Protein AF-A0A2W0C6V0-F1 (afdb_monomer_lite)

Secondary structure (DSSP, 8-state):
----EEEEEEEETTEEEEEEEEEEEEEETTTEEEEEEEEEEEEEEETTEEEEEEEEEEE--TT--HHHHHHHHHHS-S--SS----

Sequence (86 aa):
MNGKKIIKYHVYDNITYKIIYRNKSDWMERAGVFHCHNVKIKKKICPLLYQTVFNTDYTLNIGKSYIEKAIIDYFGGGIKNGESTT

pLDDT: mean 76.39, std 17.08, range [34.62, 94.75]

Organism: NCBI:txid59845

Structure (mmCIF, N/CA/C/O backbone):
data_AF-A0A2W0C6V0-F1
#
_entry.id   AF-A0A2W0C6V0-F1
#
loop_
_atom_site.group_PDB
_atom_site.id
_atom_site.type_symbol
_atom_site.label_atom_id
_atom_site.label_alt_id
_atom_site.label_comp_id
_atom_site.label_asym_id
_atom_site.label_entity_id
_atom_site.label_seq_id
_atom_site.pdbx_PDB_ins_code
_atom_site.Cartn_x
_atom_site.Cartn_y
_atom_site.Cartn_z
_atom_site.occupancy
_atom_site.B_iso_or_equiv
_atom_site.auth_seq_id
_atom_site.auth_comp_id
_atom_site.auth_asym_id
_atom_site.auth_atom_id
_atom_site.pdbx_PDB_model_num
ATOM 1 N N . MET A 1 1 ? 22.188 5.147 -2.418 1.00 40.44 1 MET A N 1
ATOM 2 C CA . MET A 1 1 ? 20.979 5.962 -2.689 1.00 40.44 1 MET A CA 1
ATOM 3 C C . MET A 1 1 ? 19.884 5.560 -1.711 1.00 40.44 1 MET A C 1
ATOM 5 O O . MET A 1 1 ? 19.372 4.454 -1.804 1.00 40.44 1 MET A O 1
ATOM 9 N N . ASN A 1 2 ? 19.571 6.412 -0.733 1.00 46.66 2 ASN A N 1
ATOM 10 C CA . ASN A 1 2 ? 18.528 6.139 0.257 1.00 46.66 2 ASN A CA 1
ATOM 11 C C . ASN A 1 2 ? 17.161 6.348 -0.424 1.00 46.66 2 ASN A C 1
ATOM 13 O O . ASN A 1 2 ? 16.803 7.478 -0.756 1.00 46.66 2 ASN A O 1
ATOM 17 N N . GLY A 1 3 ? 16.453 5.263 -0.751 1.00 57.91 3 GLY A N 1
ATOM 18 C CA . GLY A 1 3 ? 15.191 5.323 -1.490 1.00 57.91 3 GLY A CA 1
ATOM 19 C C . GLY A 1 3 ? 14.174 6.195 -0.754 1.00 57.91 3 GLY A C 1
ATOM 20 O O . GLY A 1 3 ? 13.798 5.887 0.377 1.00 57.91 3 GLY A O 1
ATOM 21 N N . LYS A 1 4 ? 13.740 7.300 -1.377 1.00 70.06 4 LYS A N 1
ATOM 22 C CA . LYS A 1 4 ? 12.747 8.217 -0.796 1.00 70.06 4 LYS A CA 1
ATOM 23 C C . LYS A 1 4 ? 11.507 7.419 -0.376 1.00 70.06 4 LYS A C 1
ATOM 25 O O . LYS A 1 4 ? 10.817 6.832 -1.211 1.00 70.06 4 LYS A O 1
ATOM 30 N N . LYS A 1 5 ? 11.246 7.387 0.932 1.00 82.00 5 LYS A N 1
ATOM 31 C CA . LYS A 1 5 ? 10.037 6.813 1.526 1.00 82.00 5 LYS A CA 1
ATOM 32 C C . LYS A 1 5 ? 8.987 7.910 1.623 1.00 82.00 5 LYS A C 1
ATOM 34 O O . LYS A 1 5 ? 9.244 8.944 2.229 1.00 82.00 5 LYS A O 1
ATOM 39 N N . ILE A 1 6 ? 7.803 7.660 1.083 1.00 87.06 6 ILE A N 1
ATOM 40 C CA . ILE A 1 6 ? 6.652 8.560 1.198 1.00 87.06 6 ILE A CA 1
ATOM 41 C C . ILE A 1 6 ? 5.614 7.869 2.079 1.00 87.06 6 ILE A C 1
ATOM 43 O O . ILE A 1 6 ? 5.380 6.668 1.952 1.00 87.06 6 ILE A O 1
ATOM 47 N N . ILE A 1 7 ? 5.016 8.612 3.006 1.00 88.88 7 ILE A N 1
ATOM 48 C CA . ILE A 1 7 ? 3.935 8.123 3.863 1.00 88.88 7 ILE A CA 1
ATOM 49 C C . ILE A 1 7 ? 2.729 9.026 3.630 1.00 88.88 7 ILE A C 1
ATOM 51 O O . ILE A 1 7 ? 2.841 10.238 3.784 1.00 88.88 7 ILE A O 1
ATOM 55 N N . LYS A 1 8 ? 1.588 8.435 3.280 1.00 90.06 8 LYS A N 1
ATOM 56 C CA . LYS A 1 8 ? 0.291 9.111 3.220 1.00 90.06 8 LYS A CA 1
ATOM 57 C C . LYS A 1 8 ? -0.691 8.425 4.163 1.00 90.06 8 LYS A C 1
ATOM 59 O O . LYS A 1 8 ? -0.584 7.225 4.410 1.00 90.06 8 LYS A O 1
ATOM 64 N N . TYR A 1 9 ? -1.643 9.189 4.678 1.00 89.31 9 TYR A N 1
ATOM 65 C CA . TYR A 1 9 ? -2.768 8.660 5.440 1.00 89.31 9 TYR A CA 1
ATOM 66 C C . TYR A 1 9 ? -4.034 8.802 4.605 1.00 89.31 9 TYR A C 1
ATOM 68 O O . TYR A 1 9 ? -4.200 9.791 3.895 1.00 89.31 9 TYR A O 1
ATOM 76 N N . HIS A 1 10 ? -4.891 7.794 4.665 1.00 87.88 10 HIS A N 1
ATOM 77 C CA . HIS A 1 10 ? -6.156 7.748 3.946 1.00 87.88 10 HIS A CA 1
ATOM 78 C C . HIS A 1 10 ? -7.228 7.220 4.894 1.00 87.88 10 HIS A C 1
ATOM 80 O O . HIS A 1 10 ? -6.966 6.272 5.630 1.00 87.88 10 HIS A O 1
ATOM 86 N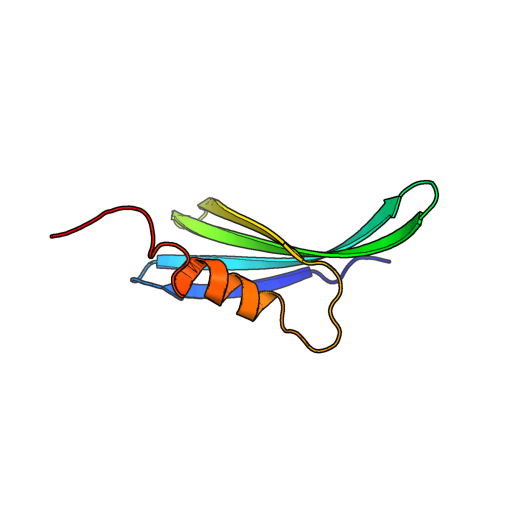 N . VAL A 1 11 ? -8.402 7.843 4.920 1.00 89.31 11 VAL A N 1
ATOM 87 C CA . VAL A 1 11 ? -9.529 7.400 5.749 1.00 89.31 11 VAL A CA 1
ATOM 88 C C . VAL A 1 11 ? -10.585 6.819 4.821 1.00 89.31 11 VAL A C 1
ATOM 90 O O . VAL A 1 11 ? -10.981 7.481 3.869 1.00 89.31 11 VAL A O 1
ATOM 93 N N . TYR A 1 12 ? -11.010 5.591 5.106 1.00 87.50 12 TYR A N 1
ATOM 94 C CA . TYR A 1 12 ? -12.037 4.867 4.359 1.00 87.50 12 TYR A CA 1
ATOM 95 C C . TYR A 1 12 ? -12.904 4.101 5.363 1.00 87.50 12 TYR A C 1
ATOM 97 O O . TYR A 1 12 ? -12.354 3.453 6.256 1.00 87.50 12 TYR A O 1
ATOM 105 N N . ASP A 1 13 ? -14.229 4.229 5.277 1.00 87.31 13 ASP A N 1
ATOM 106 C CA . ASP A 1 13 ? -15.198 3.663 6.234 1.00 87.31 13 ASP A CA 1
ATOM 107 C C . ASP A 1 13 ? -14.876 3.961 7.711 1.00 87.31 13 ASP A C 1
ATOM 109 O O . ASP A 1 13 ? -14.854 3.070 8.556 1.00 87.31 13 ASP A O 1
ATOM 113 N N . ASN A 1 14 ? -14.559 5.221 8.037 1.00 87.75 14 ASN A N 1
ATOM 114 C CA . ASN A 1 14 ? -14.127 5.666 9.377 1.00 87.75 14 ASN A CA 1
ATOM 115 C C . ASN A 1 14 ? -12.866 4.971 9.930 1.00 87.75 14 ASN A C 1
ATOM 117 O O . ASN A 1 14 ? -12.486 5.178 11.084 1.00 87.75 14 ASN A O 1
ATOM 121 N N . ILE A 1 15 ? -12.160 4.191 9.110 1.00 89.00 15 ILE A N 1
ATOM 122 C CA . ILE A 1 15 ? -10.919 3.517 9.479 1.00 89.00 15 ILE A CA 1
ATOM 123 C C . ILE A 1 15 ? -9.746 4.267 8.851 1.00 89.00 15 ILE A C 1
ATOM 125 O O . ILE A 1 15 ? -9.736 4.596 7.666 1.00 89.00 15 ILE A O 1
ATOM 129 N N . THR A 1 16 ? -8.717 4.541 9.654 1.00 93.38 16 THR A N 1
ATOM 130 C CA . THR A 1 16 ? -7.476 5.146 9.158 1.00 93.38 16 THR A CA 1
ATOM 131 C C . THR A 1 16 ? -6.566 4.086 8.551 1.00 93.38 16 THR A C 1
ATOM 133 O O . THR A 1 16 ? -6.243 3.078 9.181 1.00 93.38 16 THR A O 1
ATOM 136 N N . TYR A 1 17 ? -6.055 4.368 7.363 1.00 93.06 17 TYR A N 1
ATOM 137 C CA . TYR A 1 17 ? -5.051 3.583 6.673 1.00 93.06 17 TYR A CA 1
ATOM 138 C C . TYR A 1 17 ? -3.772 4.399 6.501 1.00 93.06 17 TYR A C 1
ATOM 140 O O . TYR A 1 17 ? -3.791 5.600 6.233 1.00 93.06 17 TYR A O 1
ATOM 148 N N . LYS A 1 18 ? -2.634 3.729 6.651 1.00 93.50 18 LYS A N 1
ATOM 149 C CA . LYS A 1 18 ? -1.298 4.270 6.430 1.00 93.50 18 LYS A CA 1
ATOM 150 C C . LYS A 1 18 ? -0.721 3.649 5.170 1.00 93.50 18 LYS A C 1
ATOM 152 O O . LYS A 1 18 ? -0.401 2.462 5.152 1.00 93.50 18 LYS A O 1
ATOM 157 N N . ILE A 1 19 ? -0.556 4.464 4.144 1.00 92.94 19 ILE A N 1
ATOM 158 C CA . ILE A 1 19 ? -0.004 4.078 2.853 1.00 92.94 19 ILE A CA 1
ATOM 159 C C . ILE A 1 19 ? 1.473 4.455 2.847 1.00 92.94 19 ILE A C 1
ATOM 161 O O . ILE A 1 19 ? 1.847 5.601 3.090 1.00 92.94 19 ILE A O 1
ATOM 165 N N . ILE A 1 20 ? 2.334 3.475 2.619 1.00 91.31 20 ILE A N 1
ATOM 166 C CA . ILE A 1 20 ? 3.783 3.607 2.659 1.00 91.31 20 ILE A CA 1
ATOM 167 C C . ILE A 1 20 ? 4.305 3.259 1.279 1.00 91.31 20 ILE A C 1
ATOM 169 O O . ILE A 1 20 ? 4.254 2.105 0.872 1.00 91.31 20 ILE A O 1
ATOM 173 N N . TYR A 1 21 ? 4.858 4.247 0.598 1.00 88.44 21 TYR A N 1
ATOM 174 C CA . TYR A 1 21 ? 5.559 4.070 -0.661 1.00 88.44 21 TYR A CA 1
ATOM 175 C C . TYR A 1 21 ? 7.070 4.066 -0.426 1.00 88.44 21 TYR A C 1
ATOM 177 O O . TYR A 1 21 ? 7.595 4.860 0.365 1.00 88.44 21 TYR A O 1
ATOM 185 N N . ARG A 1 22 ? 7.777 3.177 -1.119 1.00 86.31 22 ARG A N 1
ATOM 186 C CA . ARG A 1 22 ? 9.236 3.081 -1.120 1.00 86.31 22 ARG A CA 1
ATOM 187 C C . ARG A 1 22 ? 9.735 2.825 -2.532 1.00 86.31 22 ARG A C 1
ATOM 189 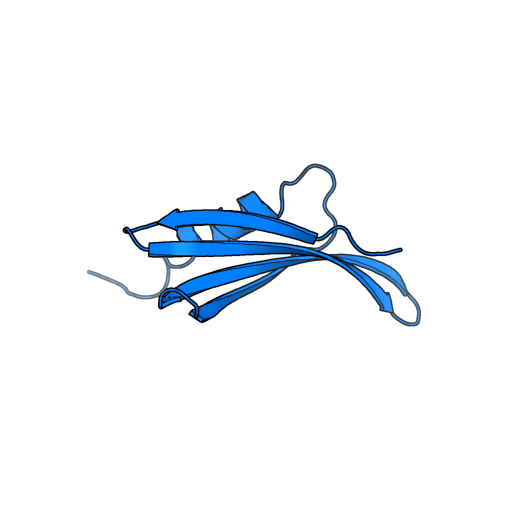O O . ARG A 1 22 ? 9.262 1.913 -3.199 1.00 86.31 22 ARG A O 1
ATOM 196 N N . ASN A 1 23 ? 10.742 3.588 -2.942 1.00 80.19 23 ASN A N 1
ATOM 197 C CA . ASN A 1 23 ? 11.546 3.217 -4.098 1.00 80.19 23 ASN A CA 1
ATOM 198 C C . ASN A 1 23 ? 12.550 2.135 -3.671 1.00 80.19 23 ASN A C 1
ATOM 200 O O . ASN A 1 23 ? 13.323 2.358 -2.734 1.00 80.19 23 ASN A O 1
ATOM 204 N N . LYS A 1 24 ? 12.507 0.974 -4.318 1.00 72.19 24 LYS A N 1
ATOM 205 C CA . LYS A 1 24 ? 13.420 -0.147 -4.109 1.00 72.19 24 LYS A CA 1
ATOM 206 C C . LYS A 1 24 ? 14.195 -0.345 -5.408 1.00 72.19 24 LYS A C 1
ATOM 208 O O . LYS A 1 24 ? 13.602 -0.634 -6.436 1.00 72.19 24 LYS A O 1
ATOM 213 N N . SER A 1 25 ? 15.512 -0.205 -5.359 1.00 66.94 25 SER A N 1
ATOM 214 C CA . SER A 1 25 ? 16.367 -0.699 -6.438 1.00 66.94 25 SER A CA 1
ATOM 215 C C . SER A 1 25 ? 16.783 -2.113 -6.064 1.00 66.94 25 SER A C 1
ATOM 217 O O . SER A 1 25 ? 17.381 -2.288 -5.003 1.00 66.94 25 SER A O 1
ATOM 219 N N . ASP A 1 26 ? 16.426 -3.097 -6.877 1.00 64.19 26 ASP A N 1
ATOM 220 C CA . ASP A 1 26 ? 16.887 -4.474 -6.721 1.00 64.19 26 ASP A CA 1
ATOM 221 C C . ASP A 1 26 ? 17.870 -4.803 -7.844 1.00 64.19 26 ASP A C 1
ATOM 223 O O . ASP A 1 26 ? 17.696 -4.353 -8.976 1.00 64.19 26 ASP A O 1
ATOM 227 N N . TRP A 1 27 ? 18.932 -5.535 -7.530 1.00 56.91 27 TRP A N 1
ATOM 228 C CA . TRP A 1 27 ? 19.924 -5.941 -8.521 1.00 56.91 27 TRP A CA 1
ATOM 229 C C . TRP A 1 27 ? 19.709 -7.410 -8.845 1.00 56.91 27 TRP A C 1
ATOM 231 O O . TRP A 1 27 ? 19.719 -8.249 -7.946 1.00 56.91 27 TRP A O 1
ATOM 241 N N . MET A 1 28 ? 19.496 -7.716 -10.121 1.00 62.78 28 MET A N 1
ATOM 242 C CA . MET A 1 28 ? 19.273 -9.081 -10.579 1.00 62.78 28 MET A CA 1
ATOM 243 C C . MET A 1 28 ? 20.418 -9.476 -11.512 1.00 62.78 28 MET A C 1
ATOM 245 O O . MET A 1 28 ? 20.663 -8.807 -12.524 1.00 62.78 28 MET A O 1
ATOM 249 N N . GLU A 1 29 ? 21.131 -10.556 -11.174 1.00 44.06 29 GLU A N 1
ATOM 250 C CA . GLU A 1 29 ? 22.199 -11.089 -12.025 1.00 44.06 29 GLU A CA 1
ATOM 251 C C . GLU A 1 29 ? 21.667 -11.335 -13.443 1.00 44.06 29 GLU A C 1
ATOM 253 O O . GLU A 1 29 ? 20.582 -11.885 -13.625 1.00 44.06 29 GLU A O 1
ATOM 258 N N . ARG A 1 30 ? 22.452 -10.922 -14.447 1.00 64.94 30 ARG A N 1
ATOM 259 C CA . ARG A 1 30 ? 22.171 -10.935 -15.902 1.00 64.94 30 ARG A CA 1
ATOM 260 C C . ARG A 1 30 ? 21.298 -9.817 -16.463 1.00 64.94 30 ARG A C 1
ATOM 262 O O . ARG A 1 30 ? 21.442 -9.531 -17.646 1.00 64.94 30 ARG A O 1
ATOM 269 N N . ALA A 1 31 ? 20.443 -9.176 -15.673 1.00 64.19 31 ALA A N 1
ATOM 270 C CA . ALA A 1 31 ? 19.511 -8.178 -16.209 1.00 64.19 31 ALA A CA 1
ATOM 271 C C . ALA A 1 31 ? 19.701 -6.756 -15.641 1.00 64.19 31 ALA A C 1
ATOM 273 O O . ALA A 1 31 ? 19.107 -5.804 -16.142 1.00 64.19 31 ALA A O 1
ATOM 274 N N . GLY A 1 32 ? 20.616 -6.588 -14.679 1.00 70.69 32 GLY A N 1
ATOM 275 C CA . GLY A 1 32 ? 21.066 -5.284 -14.191 1.00 70.69 32 GLY A CA 1
ATOM 276 C C . GLY A 1 32 ? 20.262 -4.764 -12.995 1.00 70.69 32 GLY A C 1
ATOM 277 O O . GLY A 1 32 ? 19.679 -5.534 -12.232 1.00 70.69 32 GLY A O 1
ATOM 278 N N . VAL A 1 33 ? 20.285 -3.442 -12.789 1.00 66.12 33 VAL A N 1
ATOM 279 C CA . VAL A 1 33 ? 19.533 -2.769 -11.714 1.00 66.12 33 VAL A CA 1
ATOM 280 C C . VAL A 1 33 ? 18.086 -2.565 -12.159 1.00 66.12 33 VAL A C 1
ATOM 282 O O . VAL A 1 33 ? 17.826 -1.834 -13.111 1.00 66.12 33 VAL A O 1
ATOM 285 N N . PHE A 1 34 ? 17.140 -3.141 -11.423 1.00 69.50 34 PHE A N 1
ATOM 286 C CA . PHE A 1 34 ? 15.714 -2.888 -11.578 1.00 69.50 34 PHE A CA 1
ATOM 287 C C . PHE A 1 34 ? 15.236 -1.901 -10.529 1.00 69.50 34 PHE A C 1
ATOM 289 O O . PHE A 1 34 ? 15.483 -2.049 -9.334 1.00 69.50 34 PHE A O 1
ATOM 296 N N . HIS A 1 35 ? 14.503 -0.894 -10.978 1.00 71.00 35 HIS A N 1
ATOM 297 C CA . HIS A 1 35 ? 13.833 0.040 -10.092 1.00 71.00 35 HIS A CA 1
ATOM 298 C C . HIS A 1 35 ? 12.375 -0.39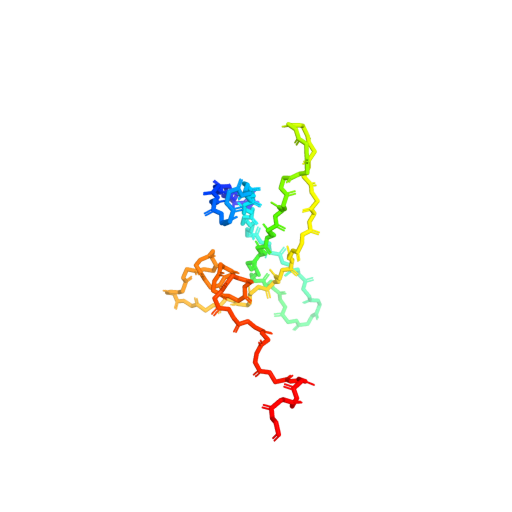2 -9.928 1.00 71.00 35 HIS A C 1
ATOM 300 O O . HIS A 1 35 ? 11.594 -0.390 -10.879 1.00 71.00 35 HIS A O 1
ATOM 306 N N . CYS A 1 36 ? 12.018 -0.763 -8.705 1.00 73.75 36 CYS A N 1
ATOM 307 C CA . CYS A 1 36 ? 10.686 -1.185 -8.310 1.00 73.75 36 CYS A CA 1
ATOM 308 C C . CYS A 1 36 ? 10.100 -0.197 -7.303 1.00 73.75 36 CYS A C 1
ATOM 310 O O . CYS A 1 36 ? 10.771 0.323 -6.410 1.00 73.75 36 CYS A O 1
ATOM 312 N N . HIS A 1 37 ? 8.804 0.039 -7.418 1.00 81.44 37 HIS A N 1
ATOM 313 C CA . HIS A 1 37 ? 8.062 0.932 -6.549 1.00 81.44 37 HIS A CA 1
ATOM 314 C C . HIS A 1 37 ? 7.171 0.108 -5.627 1.00 81.44 37 HIS A C 1
ATOM 316 O O . HIS A 1 37 ? 6.112 -0.361 -6.029 1.00 81.44 37 HIS A O 1
ATOM 322 N N . ASN A 1 38 ? 7.590 -0.068 -4.379 1.00 87.06 38 ASN A N 1
ATOM 323 C CA . ASN A 1 38 ? 6.813 -0.805 -3.392 1.00 87.06 38 ASN A CA 1
ATOM 324 C C . ASN A 1 38 ? 5.775 0.114 -2.738 1.00 87.06 38 ASN A C 1
ATOM 326 O O . ASN A 1 38 ? 6.129 1.176 -2.217 1.00 87.06 38 ASN A O 1
ATOM 330 N N . VAL A 1 39 ? 4.511 -0.309 -2.703 1.00 89.25 39 VAL A N 1
ATOM 331 C CA . VAL A 1 39 ? 3.452 0.354 -1.932 1.00 89.25 39 VAL A CA 1
ATOM 332 C C . VAL A 1 39 ? 2.834 -0.628 -0.947 1.00 89.25 39 VAL A C 1
ATOM 334 O O . VAL A 1 39 ? 2.349 -1.693 -1.316 1.00 89.25 39 VAL A O 1
ATOM 337 N N . LYS A 1 40 ? 2.819 -0.239 0.329 1.00 93.00 40 LYS A N 1
ATOM 338 C CA . LYS A 1 40 ? 2.178 -0.968 1.426 1.00 93.00 40 LYS A CA 1
ATOM 339 C C . LYS A 1 40 ? 1.025 -0.161 1.985 1.00 93.00 40 LYS A C 1
ATOM 341 O O . LYS A 1 40 ? 1.235 0.978 2.390 1.00 93.00 40 LYS A O 1
ATOM 346 N N . ILE A 1 41 ? -0.151 -0.759 2.106 1.00 92.25 41 ILE A N 1
ATOM 347 C CA . ILE A 1 41 ? -1.280 -0.168 2.830 1.00 92.25 41 ILE A CA 1
ATOM 348 C C . ILE A 1 41 ? -1.405 -0.901 4.155 1.00 92.25 41 ILE A C 1
ATOM 350 O O . ILE A 1 41 ? -1.415 -2.133 4.213 1.00 92.25 41 ILE A O 1
ATOM 354 N N . LYS A 1 42 ? -1.466 -0.134 5.239 1.00 94.75 42 LYS A N 1
ATOM 355 C CA . LYS A 1 42 ? -1.676 -0.663 6.578 1.00 94.75 42 LYS A CA 1
ATOM 356 C C . LYS A 1 42 ? -2.963 -0.129 7.181 1.00 94.75 42 LYS A C 1
ATOM 358 O O . LYS A 1 42 ? -3.123 1.082 7.268 1.00 94.75 42 LYS A O 1
ATOM 363 N N . LYS A 1 43 ? -3.829 -1.015 7.653 1.00 93.56 43 LYS A N 1
ATOM 364 C CA . LYS A 1 43 ? -5.046 -0.689 8.398 1.00 93.56 43 LYS A CA 1
ATOM 365 C C . LYS A 1 43 ? -4.699 -0.399 9.858 1.00 93.56 43 LYS A C 1
ATOM 367 O O . LYS A 1 43 ? -3.958 -1.167 10.475 1.00 93.56 43 LYS A O 1
ATOM 372 N N . LYS A 1 44 ? -5.204 0.704 10.413 1.00 93.00 44 LYS A N 1
ATOM 373 C CA . LYS A 1 44 ? -5.102 1.000 11.848 1.00 93.00 44 LYS A CA 1
ATOM 374 C C . LYS A 1 44 ? -6.059 0.085 12.612 1.00 93.00 44 LYS A C 1
ATOM 376 O O . LYS A 1 44 ? -7.246 0.066 12.309 1.00 93.00 44 LYS A O 1
ATOM 381 N N . ILE A 1 45 ? -5.539 -0.660 13.584 1.00 91.69 45 ILE A N 1
ATOM 382 C CA . ILE A 1 45 ? -6.339 -1.534 14.462 1.00 91.69 45 ILE A CA 1
ATOM 383 C C . ILE A 1 45 ? -6.534 -0.863 15.821 1.00 91.69 45 ILE A C 1
ATOM 385 O O . ILE A 1 45 ? -7.632 -0.835 16.359 1.00 91.69 45 ILE A O 1
ATOM 389 N N . CYS A 1 46 ? -5.466 -0.266 16.351 1.00 88.69 46 CYS A N 1
ATOM 390 C CA . CYS A 1 46 ? -5.455 0.457 17.621 1.00 88.69 46 CYS A CA 1
ATOM 391 C C . CYS A 1 46 ? -4.605 1.733 17.470 1.00 88.69 46 CYS A C 1
ATOM 393 O O . CYS A 1 46 ? -3.877 1.858 16.481 1.00 88.69 46 CYS A O 1
ATOM 395 N N . PRO A 1 47 ? -4.638 2.689 18.422 1.00 82.25 47 PRO A N 1
ATOM 396 C CA . PRO A 1 47 ? -3.893 3.950 18.327 1.00 82.25 47 PRO A CA 1
ATOM 397 C C . PRO A 1 47 ? -2.416 3.806 17.924 1.00 82.25 47 PRO A C 1
ATOM 399 O O . PRO A 1 47 ? -1.925 4.612 17.135 1.00 82.25 47 PRO A O 1
ATOM 402 N N . LEU A 1 48 ? -1.747 2.744 18.386 1.00 86.50 48 LEU A N 1
ATOM 403 C CA . LEU A 1 48 ? -0.329 2.475 18.129 1.00 86.50 48 LEU A CA 1
ATOM 404 C C . LEU A 1 48 ? -0.073 1.298 17.168 1.00 86.50 48 LEU A C 1
ATOM 406 O O . LEU A 1 48 ? 1.077 1.043 16.815 1.00 86.50 48 LEU A O 1
ATOM 410 N N . LEU A 1 49 ? -1.117 0.592 16.715 1.00 90.25 49 LEU A N 1
ATOM 411 C CA . LEU A 1 49 ? -0.976 -0.661 15.968 1.00 90.25 49 LEU A CA 1
ATOM 412 C C . LEU A 1 49 ? -1.558 -0.559 14.553 1.00 90.25 49 LEU A C 1
ATOM 414 O O . LEU A 1 49 ? -2.721 -0.198 14.358 1.00 90.25 49 LEU A O 1
ATOM 418 N N . TYR A 1 50 ? -0.745 -0.940 13.567 1.00 92.12 50 TYR A N 1
ATOM 419 C CA . TYR A 1 50 ? -1.114 -0.984 12.154 1.00 92.12 50 TYR A CA 1
ATOM 420 C C . TYR A 1 50 ? -0.791 -2.358 11.561 1.00 92.12 50 TYR A C 1
ATOM 422 O O . TYR A 1 50 ? 0.372 -2.767 11.566 1.00 92.12 50 TYR A O 1
ATOM 430 N N . GLN A 1 51 ? -1.784 -3.020 10.972 1.00 92.88 51 GLN A N 1
ATOM 431 C CA . GLN A 1 51 ? -1.612 -4.281 10.245 1.00 92.88 51 GLN A CA 1
ATOM 432 C C . GLN A 1 51 ? -1.486 -4.018 8.750 1.00 92.88 51 GLN A C 1
ATOM 434 O O . GLN A 1 51 ? -2.242 -3.233 8.188 1.00 92.88 51 GLN A O 1
ATOM 439 N N . THR A 1 52 ? -0.528 -4.669 8.095 1.00 93.38 52 THR A N 1
ATOM 440 C CA . THR A 1 52 ? -0.404 -4.613 6.633 1.00 93.38 52 THR A CA 1
ATOM 441 C C . THR A 1 52 ? -1.557 -5.387 6.003 1.00 93.38 52 THR A C 1
ATOM 443 O O . THR A 1 52 ? -1.722 -6.564 6.299 1.00 93.38 52 THR A O 1
ATOM 446 N N . VAL A 1 53 ? -2.328 -4.722 5.148 1.00 93.00 53 VAL A N 1
ATOM 447 C CA . VAL A 1 53 ? -3.484 -5.294 4.433 1.00 93.00 53 VAL A CA 1
ATOM 448 C C . VAL A 1 53 ? -3.264 -5.345 2.922 1.00 93.00 53 VAL A C 1
ATOM 450 O O . VAL A 1 53 ? -3.962 -6.063 2.221 1.00 93.00 53 VAL A O 1
ATOM 453 N N . PHE A 1 54 ? -2.261 -4.620 2.422 1.00 92.25 54 PHE A N 1
ATOM 454 C CA . PHE A 1 54 ? -1.858 -4.633 1.020 1.00 92.25 54 PHE A CA 1
ATOM 455 C C . PHE A 1 54 ? -0.351 -4.401 0.917 1.00 92.25 54 PHE A C 1
ATOM 457 O O . PHE A 1 54 ? 0.202 -3.572 1.650 1.00 92.25 54 PHE A O 1
ATOM 464 N N . ASN A 1 55 ? 0.319 -5.115 0.018 1.00 92.06 55 ASN A N 1
ATOM 465 C CA . ASN A 1 55 ? 1.739 -4.944 -0.270 1.00 92.06 55 ASN A CA 1
ATOM 466 C C . ASN A 1 55 ? 2.023 -5.366 -1.712 1.00 92.06 55 ASN A C 1
ATOM 468 O O . ASN A 1 55 ? 2.030 -6.560 -1.995 1.00 92.06 55 ASN A O 1
ATOM 472 N N . THR A 1 56 ? 2.298 -4.393 -2.574 1.00 87.31 56 THR A N 1
ATOM 473 C CA . THR A 1 56 ? 2.504 -4.625 -4.006 1.00 87.31 56 THR A CA 1
ATOM 474 C C . THR A 1 56 ? 3.746 -3.901 -4.489 1.00 87.31 56 THR A C 1
ATOM 476 O O . THR A 1 56 ? 3.991 -2.745 -4.131 1.00 87.31 56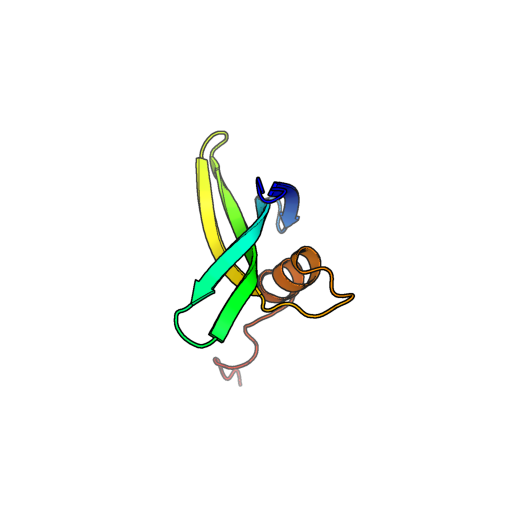 THR A O 1
ATOM 479 N N . ASP A 1 57 ? 4.516 -4.590 -5.325 1.00 86.12 57 ASP A N 1
ATOM 480 C CA . ASP A 1 57 ? 5.623 -4.019 -6.077 1.00 86.12 57 ASP A CA 1
ATOM 481 C C . ASP A 1 57 ? 5.141 -3.641 -7.479 1.00 86.12 57 ASP A C 1
ATOM 483 O O . ASP A 1 57 ? 4.674 -4.480 -8.246 1.00 86.12 57 ASP A O 1
ATOM 487 N N . TYR A 1 58 ? 5.248 -2.360 -7.817 1.00 81.88 58 TYR A N 1
ATOM 488 C CA . TYR A 1 58 ? 4.958 -1.854 -9.150 1.00 81.88 58 TYR A CA 1
ATOM 489 C C . TYR A 1 58 ? 6.256 -1.708 -9.941 1.00 81.88 58 TYR A C 1
ATOM 491 O O . TYR A 1 58 ? 7.201 -1.048 -9.499 1.00 81.88 58 TYR A O 1
ATOM 499 N N . THR A 1 59 ? 6.289 -2.302 -11.129 1.00 75.69 59 THR A N 1
ATOM 500 C CA . THR A 1 59 ? 7.362 -2.090 -12.101 1.00 75.69 59 THR A CA 1
ATOM 501 C C . THR A 1 59 ? 7.286 -0.682 -12.685 1.00 75.69 59 THR A C 1
ATOM 503 O O . THR A 1 59 ? 6.204 -0.095 -12.808 1.00 75.69 59 THR A O 1
ATOM 506 N N . LEU A 1 60 ? 8.458 -0.126 -13.002 1.00 66.69 60 LEU A N 1
ATOM 507 C CA . LEU A 1 60 ? 8.614 1.264 -13.410 1.00 66.69 60 LEU A CA 1
ATOM 508 C C . LEU A 1 60 ? 7.802 1.564 -14.682 1.00 66.69 60 LEU A C 1
ATOM 510 O O . LEU A 1 60 ? 8.142 1.117 -15.770 1.00 66.69 60 LEU A O 1
ATOM 514 N N . ASN A 1 61 ? 6.729 2.339 -14.537 1.00 63.62 61 ASN A N 1
ATOM 515 C CA . ASN A 1 61 ? 5.978 2.939 -15.630 1.00 63.62 61 ASN A CA 1
ATOM 516 C C . ASN A 1 61 ? 6.030 4.460 -15.468 1.00 63.62 61 ASN A C 1
ATOM 518 O O . ASN A 1 61 ? 5.504 5.020 -14.503 1.00 63.62 61 ASN A O 1
ATOM 522 N N . ILE A 1 62 ? 6.690 5.127 -16.413 1.00 56.56 62 ILE A N 1
ATOM 523 C CA . ILE A 1 62 ? 6.869 6.582 -16.424 1.00 56.56 62 ILE A CA 1
ATOM 524 C C . ILE A 1 62 ? 5.489 7.263 -16.400 1.00 56.56 62 ILE A C 1
ATOM 526 O O . ILE A 1 62 ? 4.601 6.913 -17.173 1.00 56.56 62 ILE A O 1
ATOM 530 N N . GLY A 1 63 ? 5.301 8.221 -15.485 1.00 57.44 63 GLY A N 1
ATOM 531 C CA . GLY A 1 63 ? 4.101 9.065 -15.412 1.00 57.44 63 GLY A CA 1
ATOM 532 C C . GLY A 1 63 ? 2.942 8.557 -14.542 1.00 57.44 63 GLY A C 1
ATOM 533 O O . GLY A 1 63 ? 1.957 9.276 -14.404 1.00 57.44 63 GLY A O 1
ATOM 534 N N . LYS A 1 64 ? 3.024 7.370 -13.917 1.00 65.50 64 LYS A N 1
ATOM 535 C CA . LYS A 1 64 ? 1.948 6.857 -13.040 1.00 65.50 64 LYS A CA 1
ATOM 536 C C . LYS A 1 64 ? 2.212 7.110 -11.550 1.00 65.50 64 LYS A C 1
ATOM 538 O O . LYS A 1 64 ? 3.279 6.795 -11.029 1.00 65.50 64 LYS A O 1
ATOM 543 N N . SER A 1 65 ? 1.198 7.609 -10.836 1.00 78.94 65 SER A N 1
ATOM 544 C CA . SER A 1 65 ? 1.189 7.694 -9.368 1.00 78.94 65 SER A CA 1
ATOM 545 C C . SER A 1 65 ? 0.917 6.308 -8.769 1.00 78.94 65 SER A C 1
ATOM 547 O O . SER A 1 65 ? -0.224 5.862 -8.670 1.00 78.94 65 SER A O 1
ATOM 549 N N . TYR A 1 66 ? 1.972 5.590 -8.367 1.00 83.62 66 TYR A N 1
ATOM 550 C CA . TYR A 1 66 ? 1.845 4.240 -7.786 1.00 83.62 66 TYR A CA 1
ATOM 551 C C . TYR A 1 66 ? 1.027 4.211 -6.490 1.00 83.62 66 TYR A C 1
ATOM 553 O O . TYR A 1 66 ? 0.418 3.198 -6.164 1.00 83.62 66 TYR A O 1
ATOM 561 N N . ILE A 1 67 ? 0.999 5.326 -5.753 1.00 85.06 67 ILE A N 1
ATOM 562 C CA . ILE A 1 67 ? 0.180 5.466 -4.546 1.00 85.06 67 ILE A CA 1
ATOM 563 C C . ILE A 1 67 ? -1.307 5.477 -4.912 1.00 85.06 67 ILE A C 1
ATOM 565 O O . ILE A 1 67 ? -2.072 4.746 -4.297 1.00 85.06 67 ILE A O 1
ATOM 569 N N . GLU A 1 68 ? -1.717 6.280 -5.898 1.00 85.56 68 GLU A N 1
ATOM 570 C CA . GLU A 1 68 ? -3.112 6.311 -6.364 1.00 85.56 68 GLU A CA 1
ATOM 571 C C . GLU A 1 68 ? -3.528 4.973 -6.955 1.00 85.56 68 GLU A C 1
ATOM 573 O O . GLU A 1 68 ? -4.600 4.475 -6.626 1.00 85.56 68 GLU A O 1
ATOM 578 N N . LYS A 1 69 ? -2.651 4.346 -7.747 1.00 86.19 69 LYS A N 1
ATOM 579 C CA . LYS A 1 69 ? -2.909 3.007 -8.275 1.00 86.19 69 LYS A CA 1
ATOM 580 C C . LYS A 1 69 ? -3.150 1.995 -7.149 1.00 86.19 69 LYS A C 1
ATOM 582 O O . LYS A 1 69 ? -4.143 1.289 -7.191 1.00 86.19 69 LYS A O 1
ATOM 587 N N . ALA A 1 70 ? -2.318 1.988 -6.106 1.00 87.44 70 ALA A N 1
ATOM 588 C CA . ALA A 1 70 ? -2.515 1.112 -4.950 1.00 87.44 70 ALA A CA 1
ATOM 589 C C . ALA A 1 70 ? -3.803 1.408 -4.167 1.00 87.44 70 ALA A C 1
ATOM 591 O O . ALA A 1 70 ? -4.429 0.487 -3.651 1.00 87.44 70 ALA A O 1
ATOM 592 N N . ILE A 1 71 ? -4.203 2.682 -4.066 1.00 86.88 71 ILE A N 1
ATOM 593 C CA . ILE A 1 71 ? -5.483 3.066 -3.456 1.00 86.88 71 ILE A CA 1
ATOM 594 C C . ILE A 1 71 ? -6.642 2.496 -4.277 1.00 86.88 71 ILE A C 1
ATOM 596 O O . ILE A 1 71 ? -7.545 1.907 -3.699 1.00 86.88 71 ILE A O 1
ATOM 600 N N . ILE A 1 72 ? -6.608 2.625 -5.604 1.00 87.50 72 ILE A N 1
ATOM 601 C CA . ILE A 1 72 ? -7.644 2.081 -6.493 1.00 87.50 72 ILE A CA 1
ATOM 602 C C . ILE A 1 72 ? -7.670 0.550 -6.419 1.00 87.50 72 ILE A C 1
ATOM 604 O O . ILE A 1 72 ? -8.738 -0.019 -6.225 1.00 87.50 72 ILE A O 1
ATOM 608 N N . ASP A 1 73 ? -6.511 -0.107 -6.498 1.00 87.12 73 ASP A N 1
ATOM 609 C CA . ASP A 1 73 ? -6.403 -1.571 -6.455 1.00 87.12 73 ASP A CA 1
ATOM 610 C C . ASP A 1 73 ? -6.992 -2.148 -5.147 1.00 87.12 73 ASP A C 1
ATOM 612 O O . ASP A 1 73 ? -7.610 -3.211 -5.164 1.00 87.12 73 ASP A O 1
ATOM 616 N N . TYR A 1 74 ? -6.826 -1.452 -4.013 1.00 88.19 74 TYR A N 1
ATOM 617 C CA . TYR A 1 74 ? -7.293 -1.921 -2.702 1.00 88.19 74 TYR A CA 1
ATOM 618 C C . TYR A 1 74 ? -8.706 -1.435 -2.321 1.00 88.19 74 TYR A C 1
ATOM 620 O O . TYR A 1 74 ? -9.505 -2.231 -1.837 1.00 88.19 74 TYR A O 1
ATOM 628 N N . PHE A 1 75 ? -9.027 -0.150 -2.515 1.00 85.62 75 PHE A N 1
ATOM 629 C CA . PHE A 1 75 ? -10.310 0.455 -2.111 1.00 85.62 75 PHE A CA 1
ATOM 630 C C . PHE A 1 75 ? -11.317 0.586 -3.262 1.00 85.62 75 PHE A C 1
ATOM 632 O O . PHE A 1 75 ? -12.519 0.585 -3.023 1.00 85.62 75 PHE A O 1
ATOM 639 N N . GLY A 1 76 ? -10.847 0.727 -4.504 1.00 75.75 76 GLY A N 1
ATOM 640 C CA . GLY A 1 76 ? -11.676 1.034 -5.677 1.00 75.75 76 GLY A CA 1
ATOM 641 C C . GLY A 1 76 ? -12.436 -0.154 -6.275 1.00 75.75 76 GLY A C 1
ATOM 642 O O . GLY A 1 76 ? -13.253 0.051 -7.168 1.00 75.75 76 GLY A O 1
ATOM 643 N N . GLY A 1 77 ? -12.206 -1.376 -5.786 1.00 60.72 77 GLY A N 1
ATOM 644 C CA . GLY A 1 77 ? -12.913 -2.579 -6.234 1.00 60.72 77 GLY A CA 1
ATOM 645 C C . GLY A 1 77 ? -12.033 -3.531 -7.037 1.00 60.72 77 GLY A C 1
ATOM 646 O O . GLY A 1 77 ? -12.073 -3.559 -8.263 1.00 60.72 77 GLY A O 1
ATOM 647 N N . GLY A 1 78 ? -11.298 -4.374 -6.314 1.00 47.62 78 GLY A N 1
ATOM 648 C CA . GLY A 1 78 ? -10.637 -5.570 -6.831 1.00 47.62 78 GLY A CA 1
ATOM 649 C C . GLY A 1 78 ? -11.342 -6.879 -6.455 1.00 47.62 78 GLY A C 1
ATOM 650 O O . GLY A 1 78 ? -10.663 -7.891 -6.382 1.00 47.62 78 GLY A O 1
ATOM 651 N N . ILE A 1 79 ? -12.659 -6.875 -6.183 1.00 46.00 79 ILE A N 1
ATOM 652 C CA . ILE A 1 79 ? -13.542 -8.063 -6.213 1.00 46.00 79 ILE A CA 1
ATOM 653 C C . ILE A 1 79 ? -14.921 -7.637 -6.755 1.00 46.00 79 ILE A C 1
ATOM 655 O O . ILE A 1 79 ? -15.842 -7.304 -6.016 1.00 46.00 79 ILE A O 1
ATOM 659 N N . LYS A 1 80 ? -15.063 -7.662 -8.079 1.00 43.25 80 LYS A N 1
ATOM 660 C CA . LYS A 1 80 ? -16.289 -8.104 -8.753 1.00 43.25 80 LYS A CA 1
ATOM 661 C C . LYS A 1 80 ? -15.848 -9.199 -9.712 1.00 43.25 80 LYS A C 1
ATOM 663 O O . LYS A 1 80 ? -15.447 -8.889 -10.824 1.00 43.25 80 LYS A O 1
ATOM 668 N N . ASN A 1 81 ? -15.772 -10.425 -9.202 1.00 44.78 81 ASN A N 1
ATOM 669 C CA . ASN A 1 81 ? -15.893 -11.694 -9.929 1.00 44.78 81 ASN A CA 1
ATOM 670 C C . ASN A 1 81 ? -15.599 -12.821 -8.935 1.00 44.78 81 AS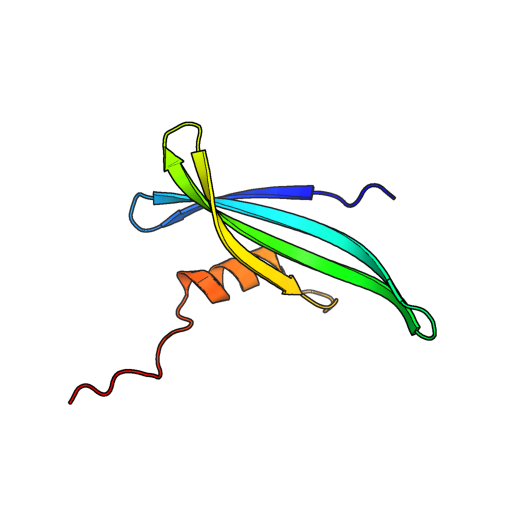N A C 1
ATOM 672 O O . ASN A 1 81 ? -14.440 -13.105 -8.639 1.00 44.78 81 ASN A O 1
ATOM 676 N N . GLY A 1 82 ? -16.658 -13.422 -8.390 1.00 42.72 82 GLY A N 1
ATOM 677 C CA . GLY A 1 82 ? -16.527 -14.597 -7.532 1.00 42.72 82 GLY A CA 1
ATOM 678 C 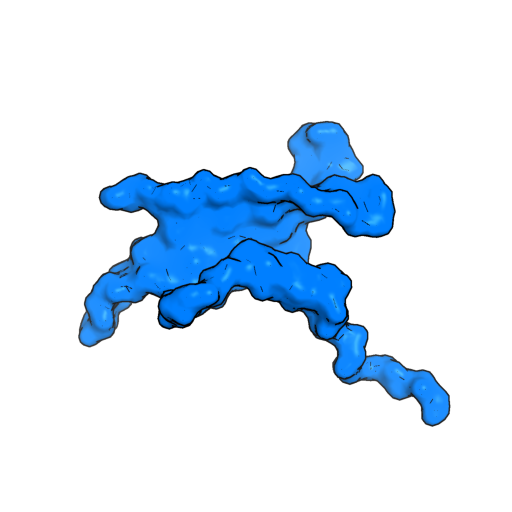C . GLY A 1 82 ? -17.801 -15.071 -6.838 1.00 42.72 82 GLY A C 1
ATOM 679 O O . GLY A 1 82 ? -17.907 -16.264 -6.599 1.00 42.72 82 GLY A O 1
ATOM 680 N N . GLU A 1 83 ? -18.783 -14.206 -6.572 1.00 39.88 83 GLU A N 1
ATOM 681 C CA . GLU A 1 83 ? -20.086 -14.651 -6.060 1.00 39.88 83 GLU A CA 1
ATOM 682 C C . GLU A 1 83 ? -21.205 -14.218 -6.997 1.00 39.88 83 GLU A C 1
ATOM 684 O O . GLU A 1 83 ? -21.589 -13.051 -7.088 1.00 39.88 83 GLU A O 1
ATOM 689 N N . SER A 1 84 ? -21.686 -15.220 -7.730 1.00 43.84 84 SER A N 1
ATOM 690 C CA . SER A 1 84 ? -22.951 -15.205 -8.442 1.00 43.84 84 SER A CA 1
ATOM 691 C C . SER A 1 84 ? -24.076 -15.001 -7.429 1.00 43.84 84 SER A C 1
ATOM 693 O O . SER A 1 84 ? -24.394 -15.891 -6.648 1.00 43.84 84 SER A O 1
ATOM 695 N N . THR A 1 85 ? -24.675 -13.819 -7.448 1.00 40.75 85 THR A N 1
ATOM 696 C CA . THR A 1 85 ? -26.076 -13.601 -7.076 1.00 40.75 85 THR A CA 1
ATOM 697 C C . THR A 1 85 ? -26.689 -13.082 -8.374 1.00 40.75 85 THR A C 1
ATOM 699 O O . THR A 1 85 ? -26.268 -12.052 -8.888 1.00 40.75 85 THR A O 1
ATOM 702 N N . THR A 1 86 ? -27.534 -13.813 -9.090 1.00 34.62 86 THR A N 1
ATOM 703 C CA . THR A 1 86 ? -28.796 -14.460 -8.716 1.00 34.62 86 THR A CA 1
ATOM 704 C C . THR A 1 86 ? -29.125 -15.488 -9.797 1.00 34.62 86 THR A C 1
ATOM 706 O O . THR A 1 86 ? -28.664 -15.269 -10.942 1.00 34.62 86 THR A O 1
#

Radius of gyration: 15.62 Å; chains: 1; bounding box: 51×24×35 Å

Foldseek 3Di:
DQWDKDWDWDADPNWIKIKIWTWDWDADPPPGTFTKIWIWIWTDPDPPDTHTPDIDIDGDDPPDDVSVVRCCCPPVDPDDDDDDDD